Protein AF-A0A5S5DN65-F1 (afdb_monomer)

Structure (mmCIF, N/CA/C/O backbone):
data_AF-A0A5S5DN65-F1
#
_entry.id   AF-A0A5S5DN65-F1
#
loop_
_atom_site.group_PDB
_atom_site.id
_atom_site.type_symbol
_atom_site.label_atom_id
_atom_site.label_alt_id
_atom_site.label_comp_id
_atom_site.label_asym_id
_atom_site.label_entity_id
_atom_site.label_seq_id
_atom_site.pdbx_PDB_ins_code
_atom_site.Cartn_x
_atom_site.Cartn_y
_atom_site.Cartn_z
_atom_site.occupancy
_atom_site.B_iso_or_equiv
_atom_site.auth_seq_id
_atom_site.auth_comp_id
_atom_site.auth_asym_id
_atom_site.auth_atom_id
_atom_site.pdbx_PDB_model_num
ATOM 1 N N . MET A 1 1 ? -5.248 13.985 -14.295 1.00 72.62 1 MET A N 1
ATOM 2 C CA . MET A 1 1 ? -4.961 14.151 -12.850 1.00 72.62 1 MET A CA 1
ATOM 3 C C . MET A 1 1 ? -6.216 14.199 -11.979 1.00 72.62 1 MET A C 1
ATOM 5 O O . MET A 1 1 ? -6.192 13.560 -10.940 1.00 72.62 1 MET A O 1
ATOM 9 N N . LEU A 1 2 ? -7.312 14.856 -12.394 1.00 81.31 2 LEU A N 1
ATOM 10 C CA . LEU A 1 2 ? -8.565 14.925 -11.612 1.00 81.31 2 LEU A CA 1
ATOM 11 C C . LEU A 1 2 ? -9.097 13.558 -11.134 1.00 81.31 2 LEU A C 1
ATOM 13 O O . LEU A 1 2 ? -9.393 13.406 -9.956 1.00 81.31 2 LEU A O 1
ATOM 17 N N . GLY A 1 3 ? -9.150 12.547 -12.010 1.00 80.38 3 GLY A N 1
ATOM 18 C CA . GLY A 1 3 ? -9.606 11.200 -11.630 1.00 80.38 3 GLY A CA 1
ATOM 19 C C . GLY A 1 3 ? -8.707 10.511 -10.598 1.00 80.38 3 GLY A C 1
ATOM 20 O O . GLY A 1 3 ? -9.198 9.928 -9.642 1.00 80.38 3 GLY A O 1
ATOM 21 N N . ILE A 1 4 ? -7.385 10.647 -10.742 1.00 83.69 4 ILE A N 1
ATOM 22 C CA . ILE A 1 4 ? -6.413 10.071 -9.800 1.00 83.69 4 ILE A CA 1
ATOM 23 C C . ILE A 1 4 ? -6.525 10.763 -8.436 1.00 83.69 4 ILE A C 1
ATOM 25 O O . ILE A 1 4 ? -6.522 10.088 -7.414 1.00 83.69 4 ILE A O 1
ATOM 29 N N . GLY A 1 5 ? -6.684 12.091 -8.415 1.00 84.44 5 GLY A N 1
ATOM 30 C CA . GLY A 1 5 ? -6.853 12.857 -7.179 1.00 84.44 5 GLY A CA 1
ATOM 31 C C . GLY A 1 5 ? -8.133 12.496 -6.424 1.00 84.44 5 GLY A C 1
ATOM 32 O O . GLY A 1 5 ? -8.082 12.291 -5.213 1.00 84.44 5 GLY A O 1
ATOM 33 N N . MET A 1 6 ? -9.256 12.344 -7.137 1.00 85.75 6 MET A N 1
ATOM 34 C CA . MET A 1 6 ? -10.519 11.899 -6.534 1.00 85.75 6 MET A CA 1
ATOM 35 C C . MET A 1 6 ? -10.399 10.500 -5.921 1.00 85.75 6 MET A C 1
ATOM 37 O O . MET A 1 6 ? -10.823 10.291 -4.787 1.00 85.75 6 MET A O 1
ATOM 41 N N . VAL A 1 7 ? -9.778 9.557 -6.635 1.00 86.38 7 VAL A N 1
ATOM 42 C CA . VAL A 1 7 ? -9.579 8.188 -6.133 1.00 86.38 7 VAL A CA 1
ATOM 43 C C . VAL A 1 7 ? -8.649 8.177 -4.917 1.00 86.38 7 VAL A C 1
ATOM 45 O O . VAL A 1 7 ? -8.968 7.550 -3.910 1.00 86.38 7 VAL A O 1
ATOM 48 N N . TRP A 1 8 ? -7.533 8.905 -4.979 1.00 84.50 8 TRP A N 1
ATOM 49 C CA . TRP A 1 8 ? -6.545 8.951 -3.900 1.00 84.50 8 TRP A CA 1
ATOM 50 C C . TRP A 1 8 ? -7.112 9.552 -2.610 1.00 84.50 8 TRP A C 1
ATOM 52 O O . TRP A 1 8 ? -6.967 8.969 -1.536 1.00 84.50 8 TRP A O 1
ATOM 62 N N . GLY A 1 9 ? -7.811 10.686 -2.721 1.00 84.75 9 GLY A N 1
ATOM 63 C CA . GLY A 1 9 ? -8.459 11.326 -1.577 1.00 84.75 9 GLY A CA 1
ATOM 64 C C . GLY A 1 9 ? -9.534 10.441 -0.947 1.00 84.75 9 GLY A C 1
ATOM 65 O O . GLY A 1 9 ? -9.598 10.337 0.276 1.00 84.75 9 GLY A O 1
ATOM 66 N N . ASN A 1 10 ? -10.329 9.750 -1.770 1.00 86.00 10 ASN A N 1
ATOM 67 C CA . ASN A 1 10 ? -11.402 8.889 -1.278 1.00 86.00 10 ASN A CA 1
ATOM 68 C C . ASN A 1 10 ? -10.877 7.657 -0.521 1.00 86.00 10 ASN A C 1
ATOM 70 O O . ASN A 1 10 ? -11.392 7.336 0.546 1.00 86.00 10 ASN A O 1
ATOM 74 N N . ILE A 1 11 ? -9.832 6.991 -1.030 1.00 85.12 11 ILE A N 1
ATOM 75 C CA . ILE A 1 11 ? -9.245 5.812 -0.365 1.00 85.12 11 ILE A CA 1
ATOM 76 C C . ILE A 1 11 ? -8.744 6.178 1.035 1.00 85.12 11 ILE A C 1
ATOM 78 O O . ILE A 1 11 ? -9.028 5.464 1.995 1.00 85.12 11 ILE A O 1
ATOM 82 N N . LEU A 1 12 ? -8.042 7.307 1.166 1.00 86.12 12 LEU A N 1
ATOM 83 C CA . LEU A 1 12 ? -7.574 7.774 2.468 1.00 86.12 12 LEU A CA 1
ATOM 84 C C . LEU A 1 12 ? -8.765 8.116 3.372 1.00 86.12 12 LEU A C 1
ATOM 86 O O . LEU A 1 12 ? -8.862 7.575 4.472 1.00 86.12 12 LEU A O 1
ATOM 90 N N . ALA A 1 13 ? -9.702 8.945 2.903 1.00 85.69 13 ALA A N 1
ATOM 91 C CA . ALA A 1 13 ? -10.842 9.397 3.701 1.00 85.69 13 ALA A CA 1
ATOM 92 C C . ALA A 1 13 ? -11.672 8.239 4.283 1.00 85.69 13 ALA A C 1
ATOM 94 O O . ALA A 1 13 ? -12.011 8.266 5.467 1.00 85.69 13 ALA A O 1
ATOM 95 N N . VAL A 1 14 ? -11.951 7.200 3.487 1.00 86.62 14 VAL A N 1
ATOM 96 C CA . VAL A 1 14 ? -12.715 6.025 3.938 1.00 86.62 14 VAL A CA 1
ATOM 97 C C . VAL A 1 14 ? -11.980 5.279 5.055 1.00 86.62 14 VAL A C 1
ATOM 99 O O . VAL A 1 14 ? -12.589 4.958 6.075 1.00 86.62 14 VAL A O 1
ATOM 102 N N . LEU A 1 15 ? -10.672 5.048 4.915 1.00 83.94 15 LEU A N 1
ATOM 103 C CA . LEU A 1 15 ? -9.899 4.328 5.931 1.00 83.94 15 LEU A CA 1
ATOM 104 C C . LEU A 1 15 ? -9.765 5.131 7.232 1.00 83.94 15 LEU A C 1
ATOM 106 O O . LEU A 1 15 ? -9.948 4.572 8.313 1.00 83.94 15 LEU A O 1
ATOM 110 N N . TYR A 1 16 ? -9.518 6.442 7.139 1.00 82.00 16 TYR A N 1
ATOM 111 C CA . TYR A 1 16 ? -9.492 7.326 8.309 1.00 82.00 16 TYR A CA 1
ATOM 112 C C . TYR A 1 16 ? -10.845 7.376 9.018 1.00 82.00 16 TYR A C 1
ATOM 114 O O . TYR A 1 16 ? -10.880 7.376 10.247 1.00 82.00 16 TYR A O 1
ATOM 122 N N . SER A 1 17 ? -11.950 7.377 8.267 1.00 83.44 17 SER A N 1
ATOM 123 C CA . SER A 1 17 ? -13.298 7.348 8.837 1.00 83.44 17 SER A CA 1
ATOM 124 C C . SER A 1 17 ? -13.544 6.061 9.622 1.00 83.44 17 SER A C 1
ATOM 126 O O . SER A 1 17 ? -13.988 6.136 10.767 1.00 83.44 17 SER A O 1
ATOM 128 N N . ILE A 1 18 ? -13.217 4.900 9.043 1.00 83.50 18 ILE A N 1
ATOM 129 C CA . ILE A 1 18 ? -13.354 3.596 9.711 1.00 83.50 18 ILE A CA 1
ATOM 130 C C . ILE A 1 18 ? -12.511 3.570 10.992 1.00 83.50 18 ILE A C 1
ATOM 132 O O . ILE A 1 18 ? -13.004 3.201 12.053 1.00 83.50 18 ILE A O 1
ATOM 136 N N . LEU A 1 19 ? -11.261 4.030 10.914 1.00 82.06 19 LEU A N 1
ATOM 137 C CA . LEU A 1 19 ? -10.335 4.015 12.041 1.00 82.06 19 LEU A CA 1
ATOM 138 C C . LEU A 1 19 ? -10.750 4.985 13.160 1.00 82.06 19 LEU A C 1
ATOM 140 O O . LEU A 1 19 ? -10.704 4.629 14.335 1.00 82.06 19 LEU A O 1
AT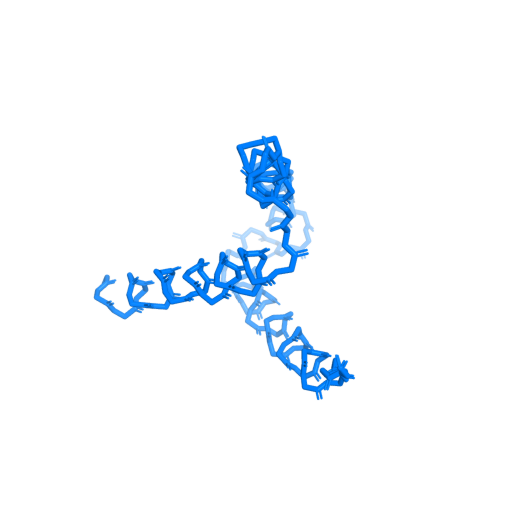OM 144 N N . SER A 1 20 ? -11.198 6.194 12.809 1.00 79.19 20 SER A N 1
ATOM 145 C CA . SER A 1 20 ? -11.671 7.186 13.784 1.00 79.19 20 SER A CA 1
ATOM 146 C C . SER A 1 20 ? -12.924 6.736 14.541 1.00 79.19 20 SER A C 1
ATOM 148 O O . SER A 1 20 ? -13.100 7.119 15.693 1.00 79.19 20 SER A O 1
ATOM 150 N N . GLY A 1 21 ? -13.766 5.895 13.926 1.00 78.44 21 GLY A N 1
ATOM 151 C CA . GLY A 1 21 ? -14.973 5.359 14.557 1.00 78.44 21 GLY A CA 1
ATOM 152 C C . GLY A 1 21 ? -14.706 4.276 15.606 1.00 78.44 21 GLY A C 1
ATOM 153 O O . GLY A 1 21 ? -15.551 4.051 16.467 1.00 78.44 21 GLY A O 1
ATOM 154 N N . SER A 1 22 ? -13.543 3.617 15.565 1.00 76.38 22 SER A N 1
ATOM 155 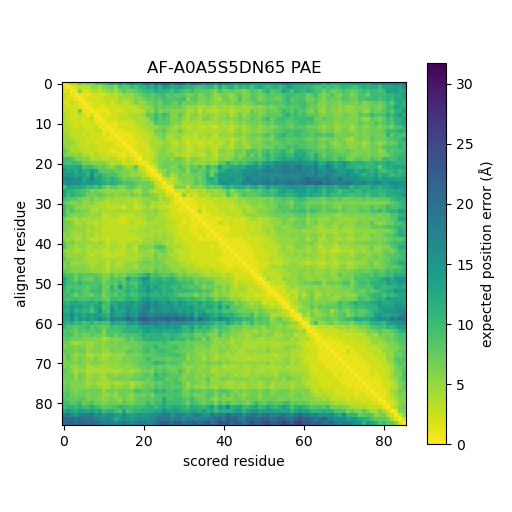C CA . SER A 1 22 ? -13.210 2.482 16.441 1.00 76.38 22 SER A CA 1
ATOM 156 C C . SER A 1 22 ? -12.189 2.803 17.540 1.00 76.38 22 SER A C 1
ATOM 158 O O . SER A 1 22 ? -11.865 1.919 18.332 1.00 76.38 22 SER A O 1
ATOM 160 N N . LEU A 1 23 ? -11.661 4.032 17.607 1.00 78.94 23 LEU A N 1
ATOM 161 C CA . LEU A 1 23 ? -10.565 4.391 18.516 1.00 78.94 23 LEU A CA 1
ATOM 162 C C . LEU A 1 23 ? -10.987 5.338 19.653 1.00 78.94 23 LEU A C 1
ATOM 164 O O . LEU A 1 23 ? -11.739 6.286 19.423 1.00 78.94 23 LEU A O 1
ATOM 168 N N . PRO A 1 24 ? -10.442 5.161 20.874 1.00 73.69 24 PRO A N 1
ATOM 169 C CA . PRO A 1 24 ? -10.631 6.107 21.969 1.00 73.69 24 PRO A CA 1
ATOM 170 C C . PRO A 1 24 ? -9.932 7.446 21.671 1.00 73.69 24 PRO A C 1
ATOM 172 O O . PRO A 1 24 ? -8.750 7.479 21.322 1.00 73.69 24 PRO A O 1
ATOM 175 N N . LEU A 1 25 ? -10.643 8.567 21.869 1.00 71.38 25 LEU A N 1
ATOM 176 C CA . LEU A 1 25 ? -10.157 9.926 21.557 1.00 71.38 25 LEU A CA 1
ATOM 177 C C . LEU A 1 25 ? -8.809 10.277 22.211 1.00 71.38 25 LEU A C 1
ATOM 179 O O . LEU A 1 25 ? -8.058 11.082 21.667 1.00 71.38 25 LEU A O 1
ATOM 183 N N . HIS A 1 26 ? -8.505 9.681 23.366 1.00 74.81 26 HIS A N 1
ATOM 184 C CA . HIS A 1 26 ? -7.289 9.956 24.129 1.00 74.81 26 HIS A CA 1
ATOM 185 C C . HIS A 1 26 ? -6.001 9.594 23.372 1.00 74.81 26 HIS A C 1
ATOM 187 O O . HIS A 1 26 ? -5.000 10.293 23.510 1.00 74.81 26 HIS A O 1
ATOM 193 N N . GLU A 1 27 ? -6.034 8.556 22.532 1.00 78.62 27 GLU A N 1
ATOM 194 C CA . GLU A 1 27 ? -4.842 8.044 21.841 1.00 78.62 27 GLU A CA 1
ATOM 195 C C . GLU A 1 27 ? -4.930 8.146 20.316 1.00 78.62 27 GLU A C 1
ATOM 197 O O . GLU A 1 27 ? -4.060 7.651 19.598 1.00 78.62 27 GLU A O 1
ATOM 202 N N . MET A 1 28 ? -5.952 8.834 19.801 1.00 78.62 28 MET A N 1
ATOM 203 C CA . MET A 1 28 ? -6.204 8.962 18.366 1.00 78.62 28 MET A CA 1
ATOM 204 C C . MET A 1 28 ? -4.953 9.422 17.596 1.00 78.62 28 MET A C 1
ATOM 206 O O . MET A 1 28 ? -4.680 8.901 16.521 1.00 78.62 28 MET A O 1
ATOM 210 N N . GLY A 1 29 ? -4.129 10.312 18.163 1.00 81.00 29 GLY A N 1
ATOM 211 C CA . GLY A 1 29 ? -2.869 10.743 17.543 1.00 81.00 29 GLY A CA 1
ATOM 212 C C . GLY A 1 29 ? -1.844 9.618 17.331 1.00 81.00 29 GLY A C 1
ATOM 213 O O . GLY A 1 29 ? -1.251 9.528 16.256 1.00 81.00 29 GLY A O 1
ATOM 214 N N . VAL A 1 30 ? -1.664 8.729 18.314 1.00 84.38 30 VAL A N 1
ATOM 215 C CA . VAL A 1 30 ? -0.700 7.615 18.237 1.00 84.38 30 VAL A CA 1
ATOM 216 C C . VAL A 1 30 ? -1.176 6.574 17.226 1.00 84.38 30 VAL A C 1
ATOM 218 O O . VAL A 1 30 ? -0.413 6.169 16.348 1.00 84.38 30 VAL A O 1
ATOM 221 N N . TYR A 1 31 ? -2.456 6.200 17.274 1.00 84.38 31 TYR A N 1
ATOM 222 C CA . TYR A 1 31 ? -3.029 5.233 16.335 1.00 84.38 31 TYR A CA 1
ATOM 223 C C . TYR A 1 31 ? -3.084 5.763 14.895 1.00 84.38 31 TYR A C 1
ATOM 225 O O . TYR A 1 31 ? -2.769 5.025 13.960 1.00 84.38 31 TYR A O 1
ATOM 233 N N . MET A 1 32 ? -3.401 7.047 14.696 1.00 85.00 32 MET A N 1
ATOM 234 C CA . MET A 1 32 ? -3.352 7.683 13.373 1.00 85.00 32 MET A CA 1
ATOM 235 C C . MET A 1 32 ? -1.919 7.766 12.825 1.00 85.00 32 MET A C 1
ATOM 237 O O . MET A 1 32 ? -1.712 7.621 11.615 1.00 85.00 32 MET A O 1
ATOM 241 N N . GLY A 1 33 ? -0.923 7.972 13.693 1.00 85.94 33 GLY A N 1
ATOM 242 C CA . GLY A 1 33 ? 0.495 7.939 13.330 1.00 85.94 33 GLY A CA 1
ATOM 243 C C . GLY A 1 33 ? 0.943 6.550 12.874 1.00 85.94 33 GLY A C 1
ATOM 244 O O . GLY A 1 33 ? 1.501 6.403 11.785 1.00 85.94 33 GLY A O 1
ATOM 245 N N . THR A 1 34 ? 0.618 5.515 13.650 1.00 86.94 34 THR A N 1
ATOM 246 C CA . THR A 1 34 ? 0.917 4.122 13.288 1.00 86.94 34 THR A CA 1
ATOM 247 C C . THR A 1 34 ? 0.205 3.704 11.998 1.00 86.94 34 THR A C 1
ATOM 249 O O . THR A 1 34 ? 0.804 3.044 11.153 1.00 86.94 34 THR A O 1
ATOM 252 N N . PHE A 1 35 ? -1.037 4.138 11.776 1.00 86.06 35 PHE A N 1
ATOM 253 C CA . PHE A 1 35 ? -1.756 3.868 10.529 1.00 86.06 35 PHE A CA 1
ATOM 254 C C . PHE A 1 35 ? -1.077 4.496 9.299 1.00 86.06 35 PHE A C 1
ATOM 256 O O . PHE A 1 35 ? -0.860 3.818 8.293 1.00 86.06 35 PHE A O 1
ATOM 263 N N . ASN A 1 36 ? -0.661 5.763 9.388 1.00 88.94 36 ASN A N 1
ATOM 264 C CA . ASN A 1 36 ? 0.125 6.406 8.326 1.00 88.94 36 ASN A CA 1
ATOM 265 C C . ASN A 1 36 ? 1.441 5.667 8.051 1.00 88.94 36 ASN A C 1
ATOM 267 O O . ASN A 1 36 ? 1.858 5.539 6.896 1.00 88.94 36 ASN A O 1
ATOM 271 N N . PHE A 1 37 ? 2.093 5.171 9.104 1.00 90.19 37 PHE A N 1
ATOM 272 C CA . PHE A 1 37 ? 3.308 4.375 8.972 1.00 90.19 37 PHE A CA 1
ATOM 273 C C . PHE A 1 37 ? 3.044 3.069 8.208 1.00 90.19 37 PHE A C 1
ATOM 275 O O . PHE A 1 37 ? 3.818 2.724 7.316 1.00 90.19 37 PHE A O 1
ATOM 282 N N . LEU A 1 38 ? 1.918 2.397 8.470 1.00 88.56 38 LEU A N 1
ATOM 283 C CA . LEU A 1 38 ? 1.507 1.193 7.740 1.00 88.56 38 LEU A CA 1
ATOM 284 C C . LEU A 1 38 ? 1.211 1.453 6.257 1.00 88.56 38 LEU A C 1
ATOM 286 O O . LEU A 1 38 ? 1.473 0.574 5.443 1.00 88.56 38 LEU A O 1
ATOM 290 N N . ILE A 1 39 ? 0.707 2.634 5.885 1.00 89.00 39 ILE A N 1
ATOM 291 C CA . ILE A 1 39 ? 0.539 3.019 4.469 1.00 89.00 39 ILE A CA 1
ATOM 292 C C . ILE A 1 39 ? 1.903 3.300 3.827 1.00 89.00 39 ILE A C 1
ATOM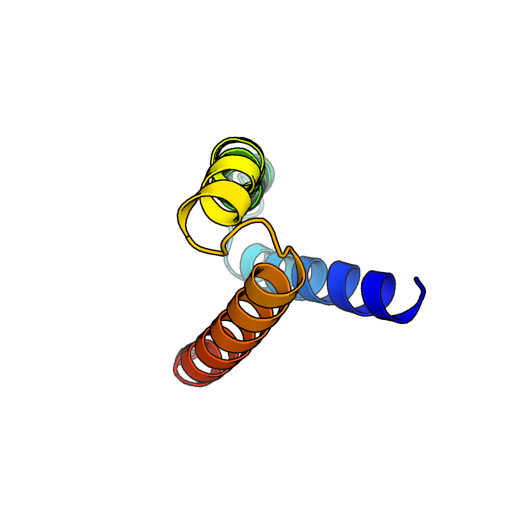 294 O O . ILE A 1 39 ? 2.191 2.863 2.711 1.00 89.00 39 ILE A O 1
ATOM 298 N N . THR A 1 40 ? 2.760 4.028 4.540 1.00 92.00 40 THR A N 1
ATOM 299 C CA . THR A 1 40 ? 4.029 4.525 3.998 1.00 92.00 40 THR A CA 1
ATOM 300 C C . THR A 1 40 ? 5.068 3.416 3.863 1.00 92.00 40 THR A C 1
ATOM 302 O O . THR A 1 40 ? 5.810 3.392 2.886 1.00 92.00 40 THR A O 1
ATOM 305 N N . PHE A 1 41 ? 5.123 2.469 4.797 1.00 92.88 41 PHE A N 1
ATOM 306 C CA . PHE A 1 41 ? 6.095 1.375 4.788 1.00 92.88 41 PHE A CA 1
ATOM 307 C C . PHE A 1 41 ? 6.102 0.553 3.478 1.00 92.88 41 PHE A C 1
ATOM 309 O O . PHE A 1 41 ? 7.147 0.502 2.824 1.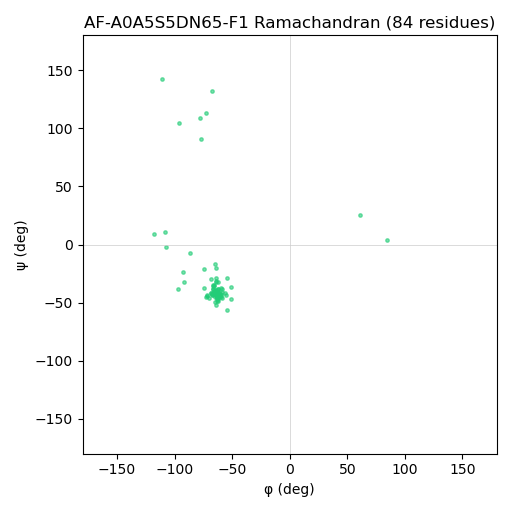00 92.88 41 PHE A O 1
ATOM 316 N N . PRO A 1 42 ? 4.981 -0.037 3.012 1.00 88.00 42 PRO A N 1
ATOM 317 C CA . PRO A 1 42 ? 4.948 -0.756 1.739 1.00 88.00 42 PRO A CA 1
ATOM 318 C C . PRO A 1 42 ? 5.208 0.168 0.545 1.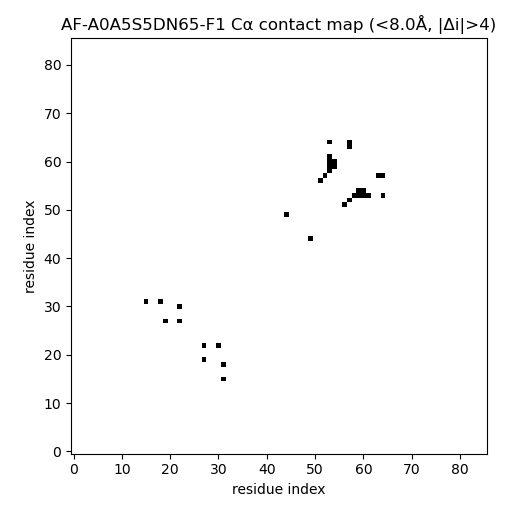00 88.00 42 PRO A C 1
ATOM 320 O O . PRO A 1 42 ? 5.813 -0.261 -0.437 1.00 88.00 42 PRO A O 1
ATOM 323 N N . GLN A 1 43 ? 4.816 1.444 0.625 1.00 89.25 43 GLN A N 1
ATOM 324 C CA . GLN A 1 43 ? 5.101 2.425 -0.421 1.00 89.25 43 GLN A CA 1
ATOM 325 C C . GLN A 1 43 ? 6.607 2.695 -0.545 1.00 89.25 43 GLN A C 1
ATOM 327 O O . GLN A 1 43 ? 7.134 2.720 -1.657 1.00 89.25 43 GLN A O 1
ATOM 332 N N . VAL A 1 44 ? 7.316 2.823 0.578 1.00 92.94 44 VAL A N 1
ATOM 333 C CA . VAL A 1 44 ? 8.778 2.950 0.621 1.00 92.94 44 VAL A CA 1
ATOM 334 C C . VAL A 1 44 ? 9.427 1.694 0.045 1.00 92.94 44 VAL A C 1
ATOM 336 O O . VAL A 1 44 ? 10.259 1.800 -0.854 1.00 92.94 44 VAL A O 1
ATOM 339 N N . VAL A 1 45 ? 8.996 0.506 0.477 1.00 92.38 45 VAL A N 1
ATOM 340 C CA . VAL A 1 45 ? 9.483 -0.770 -0.073 1.00 92.38 45 VAL A CA 1
ATOM 341 C C . VAL A 1 45 ? 9.281 -0.831 -1.591 1.00 92.38 45 VAL A C 1
ATOM 343 O O . VAL A 1 45 ? 10.195 -1.227 -2.311 1.00 92.38 45 VAL A O 1
ATOM 346 N N . ASN A 1 46 ? 8.136 -0.375 -2.101 1.00 86.81 46 ASN A N 1
ATOM 347 C CA . ASN A 1 46 ? 7.877 -0.309 -3.537 1.00 86.81 46 ASN A CA 1
ATOM 348 C C . ASN A 1 46 ? 8.767 0.714 -4.262 1.00 86.81 46 ASN A C 1
ATOM 350 O O . ASN A 1 46 ? 9.181 0.454 -5.385 1.00 86.81 46 ASN A O 1
ATOM 354 N N . VAL A 1 47 ? 9.108 1.852 -3.654 1.00 88.50 47 VAL A N 1
ATOM 355 C CA . VAL A 1 47 ? 10.067 2.802 -4.251 1.00 88.50 47 VAL A CA 1
ATOM 356 C C . VAL A 1 47 ? 11.464 2.181 -4.348 1.00 88.50 47 VAL A C 1
ATOM 358 O O . VAL A 1 47 ? 12.128 2.332 -5.373 1.00 88.50 47 VAL A O 1
ATOM 361 N N . PHE A 1 48 ? 11.890 1.431 -3.330 1.00 90.88 48 PHE A N 1
ATOM 362 C CA . PHE A 1 48 ? 13.190 0.753 -3.329 1.00 90.88 48 PHE A CA 1
ATOM 363 C C . PHE A 1 48 ? 13.245 -0.453 -4.280 1.00 90.88 48 PHE A C 1
ATOM 365 O O . PHE A 1 48 ? 14.212 -0.606 -5.025 1.00 90.88 48 PHE A O 1
ATOM 372 N N . LEU A 1 49 ? 12.223 -1.314 -4.274 1.00 87.00 49 LEU A N 1
ATOM 373 C CA . LEU A 1 49 ? 12.204 -2.567 -5.040 1.00 87.00 49 LEU A CA 1
ATOM 374 C C . LEU A 1 49 ? 11.557 -2.432 -6.420 1.00 87.00 49 LEU A C 1
ATOM 376 O O . LEU A 1 49 ? 11.871 -3.214 -7.314 1.00 87.00 49 LEU A O 1
ATOM 380 N N . GLY A 1 50 ? 10.681 -1.454 -6.634 1.00 81.12 50 GLY A N 1
ATOM 381 C CA . GLY A 1 50 ? 9.879 -1.323 -7.853 1.00 81.12 50 GLY A CA 1
ATOM 382 C C . GLY A 1 50 ? 10.732 -1.202 -9.111 1.00 81.12 50 GLY A C 1
ATOM 383 O O . GLY A 1 50 ? 10.458 -1.872 -10.103 1.00 81.12 50 GLY A O 1
ATOM 384 N N . GLY A 1 51 ? 11.831 -0.442 -9.055 1.00 79.75 51 GLY A N 1
ATOM 385 C CA . GLY A 1 51 ? 12.784 -0.346 -10.166 1.00 79.75 51 GLY A CA 1
ATOM 386 C C . GLY A 1 51 ? 13.469 -1.680 -10.492 1.00 79.75 51 GLY A C 1
ATOM 387 O O . GLY A 1 51 ? 13.626 -2.028 -11.663 1.00 79.75 51 GLY A O 1
ATOM 388 N N . TYR A 1 52 ? 13.818 -2.466 -9.468 1.00 81.81 52 TYR A N 1
ATOM 389 C CA . TYR A 1 52 ? 14.378 -3.810 -9.645 1.00 81.81 52 TYR A CA 1
ATOM 390 C C . TYR A 1 52 ? 13.341 -4.774 -10.223 1.00 81.81 52 TYR A C 1
ATOM 392 O O . TYR A 1 52 ? 13.643 -5.507 -11.162 1.00 81.81 52 TYR A O 1
ATOM 400 N N . ILE A 1 53 ? 12.108 -4.731 -9.726 1.00 80.94 53 ILE A N 1
ATOM 401 C CA . ILE A 1 53 ? 11.008 -5.569 -10.209 1.00 80.94 53 ILE A CA 1
ATOM 402 C C . ILE A 1 53 ? 10.707 -5.257 -11.685 1.00 80.94 53 ILE A C 1
ATOM 404 O O . ILE A 1 53 ? 10.614 -6.174 -12.496 1.00 80.94 53 ILE A O 1
ATOM 408 N N . VAL A 1 54 ? 10.639 -3.981 -12.080 1.00 79.62 54 VAL A N 1
ATOM 409 C CA . VAL A 1 54 ? 10.440 -3.584 -13.490 1.00 79.62 54 VAL A CA 1
ATOM 410 C C . VAL A 1 54 ? 11.568 -4.108 -14.381 1.00 79.62 54 VAL A C 1
ATOM 412 O O . VAL A 1 54 ? 11.316 -4.633 -15.468 1.00 79.62 54 VAL A O 1
ATOM 415 N N . LYS A 1 55 ? 12.817 -3.990 -13.923 1.00 73.06 55 LYS A N 1
ATOM 416 C CA . LYS A 1 55 ? 13.996 -4.376 -14.705 1.00 73.06 55 LYS A CA 1
ATOM 417 C C . LYS A 1 55 ? 14.146 -5.893 -14.852 1.00 73.06 55 LYS A C 1
ATOM 419 O O . LYS A 1 55 ? 14.445 -6.352 -15.949 1.00 73.06 55 LYS A O 1
ATOM 424 N N . TYR A 1 56 ? 13.939 -6.655 -13.777 1.00 77.94 56 TYR A N 1
ATOM 425 C CA . TYR A 1 56 ? 14.197 -8.100 -13.751 1.00 77.94 56 TYR A CA 1
ATOM 426 C C . TYR A 1 56 ? 12.950 -8.959 -13.995 1.00 77.94 56 TYR A C 1
ATOM 428 O O . TYR A 1 56 ? 13.054 -9.969 -14.682 1.00 77.94 56 TYR A O 1
ATOM 436 N N . ALA A 1 57 ? 11.780 -8.574 -13.476 1.00 73.81 57 ALA A N 1
ATOM 437 C CA . ALA A 1 57 ? 10.548 -9.357 -13.632 1.00 73.81 57 ALA A CA 1
ATOM 438 C C . ALA A 1 57 ? 9.730 -8.946 -14.869 1.00 73.81 57 ALA A C 1
ATOM 440 O O . ALA A 1 57 ? 9.091 -9.791 -15.486 1.00 73.81 57 ALA A O 1
ATOM 441 N N . PHE A 1 58 ? 9.765 -7.666 -15.258 1.00 77.06 58 PHE A N 1
ATOM 442 C CA . PHE A 1 58 ? 8.964 -7.132 -16.372 1.00 77.06 58 PHE A CA 1
ATOM 443 C C . PHE A 1 58 ? 9.776 -6.779 -17.630 1.00 77.06 58 PHE A C 1
ATOM 445 O O . PHE A 1 58 ? 9.256 -6.138 -18.547 1.00 77.06 58 PHE A O 1
ATOM 452 N N . GLY A 1 59 ? 11.053 -7.175 -17.686 1.00 76.25 59 GLY A N 1
ATOM 453 C CA . GLY A 1 59 ? 11.909 -6.999 -18.866 1.00 76.25 59 GLY A CA 1
ATOM 454 C C . GLY A 1 59 ? 12.128 -5.538 -19.277 1.00 76.25 59 GLY A C 1
ATOM 455 O O . GLY A 1 59 ? 12.363 -5.260 -20.450 1.00 76.25 59 GLY A O 1
ATOM 456 N N . GLY A 1 60 ? 12.004 -4.594 -18.337 1.00 73.56 60 GLY A N 1
ATOM 457 C CA . GLY A 1 60 ? 12.159 -3.160 -18.594 1.00 73.56 60 GLY A CA 1
ATOM 458 C C . GLY A 1 60 ? 10.905 -2.448 -19.111 1.00 73.56 60 GLY A C 1
ATOM 459 O O . GLY A 1 60 ? 10.976 -1.252 -19.385 1.00 73.56 60 GLY A O 1
ATOM 460 N N . SER A 1 61 ? 9.756 -3.128 -19.215 1.00 78.69 61 SER A N 1
ATOM 461 C CA . SER A 1 61 ? 8.487 -2.507 -19.616 1.00 78.69 61 SER A CA 1
ATOM 462 C C . SER A 1 61 ? 7.629 -2.121 -18.400 1.00 78.69 61 SER A C 1
ATOM 464 O O . SER A 1 61 ? 6.975 -2.987 -17.816 1.00 78.69 61 SER A O 1
ATOM 466 N N . PRO A 1 62 ? 7.542 -0.825 -18.034 1.00 76.81 62 PRO A N 1
ATOM 467 C CA . PRO A 1 62 ? 6.748 -0.364 -16.887 1.00 76.81 62 PRO A CA 1
ATOM 468 C C . PRO A 1 62 ? 5.235 -0.591 -17.052 1.00 76.81 62 PRO A C 1
ATOM 470 O O . PRO A 1 62 ? 4.495 -0.598 -16.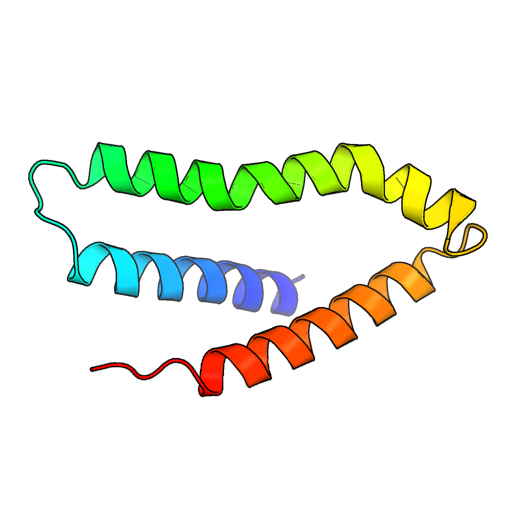069 1.00 76.81 62 PRO A O 1
ATOM 473 N N . VAL A 1 63 ? 4.769 -0.832 -18.282 1.00 84.56 63 VAL A N 1
ATOM 474 C CA . VAL A 1 63 ? 3.364 -1.148 -18.583 1.00 84.56 63 VAL A CA 1
ATOM 475 C C . VAL A 1 63 ? 2.910 -2.416 -17.857 1.00 84.56 63 VAL A C 1
ATOM 477 O O . VAL A 1 63 ? 1.829 -2.427 -17.270 1.00 84.56 63 VAL A O 1
ATOM 480 N N . TYR A 1 64 ? 3.739 -3.464 -17.817 1.00 82.38 64 TYR A N 1
ATOM 481 C CA . TYR A 1 64 ? 3.363 -4.711 -17.144 1.00 82.38 64 TYR A CA 1
ATOM 482 C C . TYR A 1 64 ? 3.263 -4.553 -15.622 1.00 82.38 64 TYR A C 1
ATOM 484 O O . TYR A 1 64 ? 2.424 -5.199 -14.992 1.00 82.38 64 TYR A O 1
ATOM 492 N N . SER A 1 65 ? 4.043 -3.648 -15.026 1.00 81.12 65 SER A N 1
ATOM 493 C CA . SER A 1 65 ? 3.910 -3.311 -13.604 1.00 81.12 65 SER A CA 1
ATOM 494 C C . SER A 1 65 ? 2.584 -2.615 -13.309 1.00 81.12 65 SER A C 1
ATOM 496 O O . SER A 1 65 ? 1.944 -2.925 -12.306 1.00 81.12 65 SER A O 1
ATOM 498 N N . LEU A 1 66 ? 2.127 -1.738 -14.208 1.00 84.94 66 LEU A N 1
ATOM 499 C CA . LEU A 1 66 ? 0.833 -1.067 -14.078 1.00 84.94 66 LEU A CA 1
ATOM 500 C C . LEU A 1 66 ? -0.338 -2.057 -14.196 1.00 84.94 66 LEU A C 1
ATOM 502 O O . LEU A 1 66 ? -1.271 -2.008 -13.397 1.00 84.94 66 LEU A O 1
ATOM 506 N N . VAL A 1 67 ? -0.269 -2.985 -15.156 1.00 87.50 67 VAL A N 1
ATOM 507 C CA . VAL A 1 67 ? -1.279 -4.045 -15.327 1.00 87.50 67 VAL A CA 1
ATOM 508 C C . VAL A 1 67 ? -1.320 -4.954 -14.099 1.00 87.50 67 VAL A C 1
ATOM 510 O O . VAL A 1 67 ? -2.397 -5.257 -13.592 1.00 87.50 67 VAL A O 1
ATOM 513 N N . THR A 1 68 ? -0.157 -5.334 -13.569 1.00 85.62 68 THR A N 1
ATOM 514 C CA . THR A 1 68 ? -0.069 -6.156 -12.353 1.00 85.62 68 THR A CA 1
ATOM 515 C C . THR A 1 68 ? -0.668 -5.433 -11.147 1.00 85.62 68 THR A C 1
ATOM 517 O O . THR A 1 68 ? -1.436 -6.032 -10.395 1.00 85.62 68 THR A O 1
ATOM 520 N N . ALA A 1 69 ? -0.389 -4.135 -10.990 1.00 85.94 69 ALA A N 1
ATOM 521 C CA . ALA A 1 69 ? -0.997 -3.315 -9.947 1.00 85.94 69 ALA A CA 1
ATOM 522 C C . ALA A 1 69 ? -2.527 -3.241 -10.093 1.00 85.94 69 ALA A C 1
ATOM 524 O O . ALA A 1 69 ? -3.236 -3.370 -9.098 1.00 85.94 69 ALA A O 1
ATOM 525 N N . ALA A 1 70 ? -3.047 -3.103 -11.318 1.00 86.19 70 ALA A N 1
ATOM 526 C CA . ALA A 1 70 ? -4.486 -3.101 -11.572 1.00 86.19 70 ALA A CA 1
ATOM 527 C C . ALA A 1 70 ? -5.141 -4.440 -11.191 1.00 86.19 70 ALA A C 1
ATOM 529 O O . ALA A 1 70 ? -6.166 -4.449 -10.510 1.00 86.19 70 ALA A O 1
ATOM 530 N N . VAL A 1 71 ? -4.530 -5.571 -11.563 1.00 92.31 71 VAL A N 1
ATOM 531 C CA . VAL A 1 71 ? -5.024 -6.911 -11.197 1.00 92.31 71 VAL A CA 1
ATOM 532 C C . VAL A 1 71 ? -5.019 -7.098 -9.679 1.00 92.31 71 VAL A C 1
ATOM 534 O O . VAL A 1 71 ? -6.029 -7.515 -9.114 1.00 92.31 71 VAL A O 1
ATOM 537 N N . LEU A 1 72 ? -3.927 -6.732 -9.001 1.00 88.44 72 LEU A N 1
ATOM 538 C CA . LEU A 1 72 ? -3.838 -6.781 -7.538 1.00 88.44 72 LEU A CA 1
ATOM 539 C C . LEU A 1 72 ? -4.896 -5.895 -6.869 1.00 88.44 72 LEU A C 1
ATOM 541 O O . LEU A 1 72 ? -5.476 -6.301 -5.866 1.00 88.44 72 LEU A O 1
ATOM 545 N N . PHE A 1 73 ? -5.192 -4.724 -7.438 1.00 86.31 73 PHE A N 1
ATOM 546 C CA . PHE A 1 73 ? -6.233 -3.835 -6.926 1.00 86.31 73 PHE A CA 1
ATOM 547 C C . PHE A 1 73 ? -7.633 -4.453 -7.048 1.00 86.31 73 PHE A C 1
ATOM 549 O O . PHE A 1 73 ? -8.420 -4.373 -6.108 1.00 86.31 73 PHE A O 1
ATOM 556 N N . PHE A 1 74 ? -7.936 -5.141 -8.155 1.00 90.25 74 PHE A N 1
ATOM 557 C CA . PHE A 1 74 ? -9.190 -5.892 -8.301 1.00 90.25 74 PHE A CA 1
ATOM 558 C C . PHE A 1 74 ? -9.294 -7.058 -7.313 1.00 90.25 74 PHE A C 1
ATOM 560 O O . PHE A 1 74 ? -10.353 -7.266 -6.718 1.00 90.25 74 PHE A O 1
ATOM 567 N N . VAL A 1 75 ? -8.201 -7.794 -7.096 1.00 90.62 75 VAL A N 1
ATOM 568 C CA . VAL A 1 75 ? -8.154 -8.868 -6.091 1.00 90.62 75 VAL A CA 1
ATOM 569 C C . VAL A 1 75 ? -8.364 -8.302 -4.685 1.00 90.62 75 VAL A C 1
ATOM 571 O O . VAL A 1 75 ? -9.152 -8.851 -3.917 1.00 90.62 75 VAL A O 1
ATOM 574 N N . ALA A 1 76 ? -7.724 -7.177 -4.360 1.00 86.00 76 ALA A N 1
ATOM 575 C CA . ALA A 1 76 ? -7.905 -6.489 -3.086 1.00 86.00 76 ALA A CA 1
ATOM 576 C C . ALA A 1 76 ? -9.350 -6.006 -2.901 1.00 86.00 76 ALA A C 1
ATOM 578 O O . ALA A 1 76 ? -9.920 -6.215 -1.835 1.00 86.00 76 ALA A O 1
ATOM 579 N N . ALA A 1 77 ? -9.972 -5.437 -3.937 1.00 86.75 77 ALA A N 1
ATOM 580 C CA . ALA A 1 77 ? -11.377 -5.038 -3.900 1.00 86.75 77 ALA A CA 1
ATOM 581 C C . ALA A 1 77 ? -12.297 -6.240 -3.638 1.00 86.75 77 ALA A C 1
ATOM 583 O O . ALA A 1 77 ? -13.180 -6.171 -2.785 1.00 86.75 77 ALA A O 1
ATOM 584 N N . PHE A 1 78 ? -12.054 -7.373 -4.302 1.00 89.81 78 PHE A N 1
ATOM 585 C CA . PHE A 1 78 ? -12.818 -8.597 -4.062 1.00 89.81 78 PHE A CA 1
ATOM 586 C C . PHE A 1 78 ? -12.612 -9.145 -2.642 1.00 89.81 78 PHE A C 1
ATOM 588 O O . PHE A 1 78 ? -13.563 -9.584 -1.996 1.00 89.81 78 PHE A O 1
ATOM 595 N N . SER A 1 79 ? -11.383 -9.077 -2.129 1.00 86.06 79 SER A N 1
ATOM 596 C CA . SER A 1 79 ? -11.080 -9.445 -0.746 1.00 86.06 79 SER A CA 1
ATOM 597 C C . SER A 1 79 ? -11.738 -8.495 0.258 1.00 86.06 79 SER A C 1
ATOM 599 O O . SER A 1 79 ? -12.191 -8.946 1.305 1.00 86.06 79 SER A O 1
ATOM 601 N N . ALA A 1 80 ? -11.831 -7.201 -0.052 1.00 82.50 80 ALA A N 1
ATOM 602 C CA . ALA A 1 80 ? -12.484 -6.212 0.799 1.00 82.50 80 ALA A CA 1
ATOM 603 C C . ALA A 1 80 ? -13.997 -6.460 0.907 1.00 82.50 80 ALA A C 1
ATOM 605 O O . ALA A 1 80 ? -14.557 -6.307 1.986 1.00 82.50 80 ALA A O 1
ATOM 606 N N . LEU A 1 81 ? -14.646 -6.946 -0.159 1.00 82.69 81 LEU A N 1
ATOM 607 C CA . LEU A 1 81 ? -16.056 -7.369 -0.118 1.00 82.69 81 LEU A CA 1
ATOM 608 C C . LEU A 1 81 ? -16.304 -8.570 0.810 1.00 82.69 81 LEU A C 1
ATOM 610 O O . LEU A 1 81 ? -17.437 -8.814 1.215 1.00 82.69 81 LEU A O 1
ATOM 614 N N . ARG A 1 82 ? -15.262 -9.345 1.133 1.00 80.44 82 ARG A N 1
ATOM 615 C CA . ARG A 1 82 ? -15.336 -10.463 2.085 1.00 80.44 82 ARG A CA 1
ATOM 616 C C . ARG A 1 82 ? -15.125 -10.029 3.535 1.00 80.44 82 ARG A C 1
ATOM 618 O O . ARG A 1 82 ? -15.303 -10.860 4.424 1.00 80.44 82 ARG A O 1
ATOM 625 N N . ILE A 1 83 ? -14.752 -8.774 3.784 1.00 76.94 83 ILE A N 1
ATOM 626 C CA . ILE A 1 83 ? -14.606 -8.252 5.142 1.00 76.94 83 ILE A CA 1
ATOM 627 C C . ILE A 1 83 ? -16.008 -8.074 5.720 1.00 76.94 83 ILE A C 1
ATOM 629 O O . ILE A 1 83 ? -16.804 -7.265 5.250 1.00 76.94 83 ILE A O 1
ATOM 633 N N . LYS A 1 84 ? -16.314 -8.874 6.738 1.00 56.56 84 LYS A N 1
ATOM 634 C CA . LYS A 1 84 ? -17.570 -8.819 7.474 1.00 56.56 84 LYS A CA 1
ATOM 635 C C . LYS A 1 84 ? -17.486 -7.631 8.435 1.00 56.56 84 LYS A C 1
ATOM 637 O O . LYS A 1 84 ? -16.677 -7.651 9.357 1.00 56.56 84 LYS A O 1
ATOM 642 N N . GLN A 1 85 ? -18.242 -6.572 8.154 1.00 55.50 85 GLN A N 1
ATOM 643 C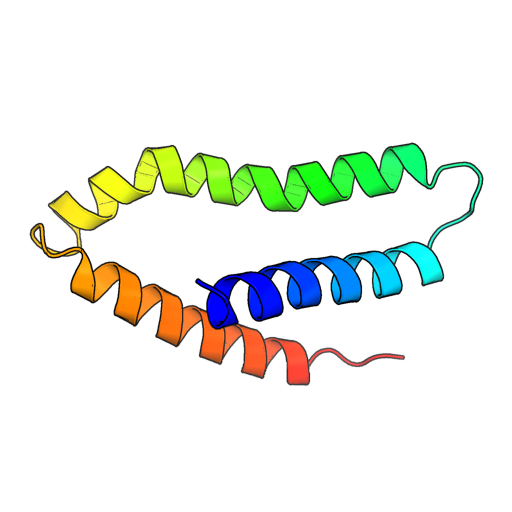 CA . GLN A 1 85 ? -18.473 -5.490 9.110 1.00 55.50 85 GLN A CA 1
ATOM 644 C C . GLN A 1 85 ? -19.511 -6.003 10.115 1.00 55.50 85 GLN A C 1
ATOM 646 O O . GLN A 1 85 ? -20.705 -5.940 9.831 1.00 55.50 85 GLN A O 1
ATOM 651 N N . ASP A 1 86 ? -19.045 -6.614 11.207 1.00 39.38 86 ASP A N 1
ATOM 652 C CA . ASP A 1 86 ? -19.864 -6.861 12.404 1.00 39.38 86 ASP A CA 1
ATOM 653 C C . ASP A 1 86 ? -19.805 -5.631 13.330 1.00 39.38 86 ASP A C 1
ATOM 655 O O . ASP A 1 86 ? -18.716 -5.013 13.424 1.00 39.38 86 ASP A O 1
#

Organism: NCBI:txid415956

Mean predicted aligned error: 7.21 Å

Secondary structure (DSSP, 8-state):
-HHHHHHHHHHHHHHHHHHHHHS-TTTHHHHHHHHHHHHHHHHHHHHHHHHHHHHHTSTT-HHHHHHHHHHHHHHHHHHHTT----

Foldseek 3Di:
DVVVVVVVVVVVVVVLVVLVVPDDPVCNVVVVVVVVVVVVVVVVVCVVCVVVCCVPVVVVDCVVVVVVVVVVVVVVVVVVVVDDPD

Solvent-accessible surface area (backbone atoms only — not comparable to fu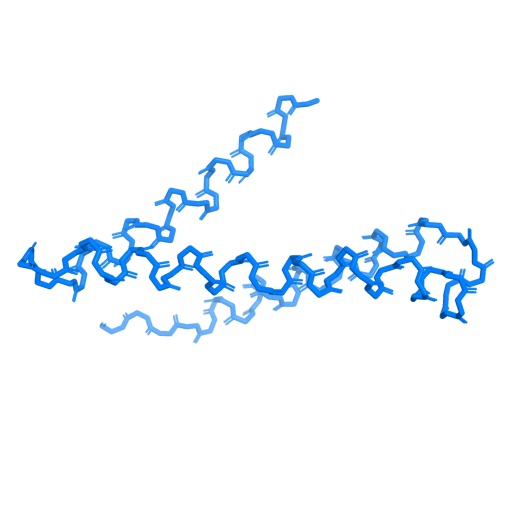ll-atom values): 4990 Å² total; per-residue (Å²): 106,69,71,59,51,55,51,54,52,47,58,51,51,53,52,52,50,58,52,62,75,76,49,63,80,92,49,43,70,61,55,54,52,52,51,52,47,64,60,46,51,60,52,51,51,43,66,70,44,43,63,55,44,29,49,71,76,42,74,62,38,64,65,56,56,53,53,50,51,51,52,51,49,52,52,50,51,57,53,54,73,67,58,79,88,125

Nearest PDB structures (foldseek):
  8cbj-assembly1_K  TM=3.474E-01  e=9.124E+00  Saccharomyces cerevisiae W303

Sequence (86 aa):
MLGIGMVWGNILAVLYSILSGSLPLHEMGVYMGTFNFLITFPQVVNVFLGGYIVKYAFGGSPVYSLVTAAVLFFVAAFSALR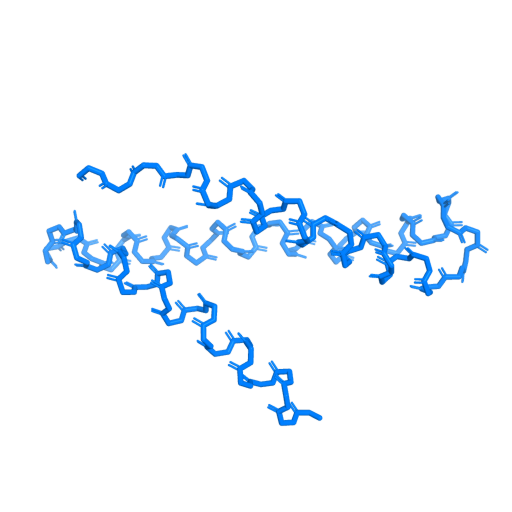IKQD

InterPro domains:
  IPR036259 MFS transporter superfamily [SSF103473] (2-83)

Radius of gyration: 16.24 Å; Cα contacts (8 Å, |Δi|>4): 17; chains: 1; bounding box: 34×25×44 Å

pLDDT: mean 82.43, std 8.05, range [39.38, 92.94]